Protein AF-A0AAF0WAR4-F1 (afdb_monomer_lite)

pLDDT: mean 74.18, std 8.63, range [54.56, 88.69]

Secondary structure (DSSP, 8-state):
-HHHHHHHH-TTS-HHHHHHHHHTSPPPHHHHHHHHHHHHHHHHTT-

Radius of gyration: 12.97 Å; chains: 1; bounding box: 37×16×24 Å

Structure (mmCIF, N/CA/C/O backbone):
data_AF-A0AAF0WAR4-F1
#
_entry.id   AF-A0AAF0WAR4-F1
#
loop_
_atom_site.group_PDB
_atom_site.id
_atom_site.type_symbol
_atom_site.label_atom_id
_atom_site.label_alt_id
_atom_site.label_comp_id
_atom_site.label_asym_id
_atom_site.label_entity_id
_atom_site.label_seq_id
_atom_site.pdbx_PDB_ins_code
_atom_site.Cartn_x
_atom_site.Cartn_y
_atom_site.Cartn_z
_atom_site.occupancy
_atom_site.B_iso_or_equiv
_atom_site.auth_seq_id
_atom_site.auth_comp_id
_atom_site.auth_asym_id
_atom_site.auth_atom_id
_atom_site.pdbx_PDB_model_num
ATOM 1 N N . MET A 1 1 ? -5.770 2.253 4.519 1.00 54.56 1 MET A N 1
ATOM 2 C CA . MET A 1 1 ? -5.077 1.637 5.678 1.00 54.56 1 MET A CA 1
ATOM 3 C C . MET A 1 1 ? -3.664 1.133 5.352 1.00 54.56 1 MET A C 1
ATOM 5 O O . MET A 1 1 ? -2.783 1.310 6.183 1.00 54.56 1 MET A O 1
ATOM 9 N N . ARG A 1 2 ? -3.407 0.575 4.155 1.00 60.75 2 ARG A N 1
ATOM 10 C CA . ARG A 1 2 ? -2.105 -0.003 3.745 1.00 60.75 2 ARG A CA 1
ATOM 11 C C . ARG A 1 2 ? -0.898 0.942 3.911 1.00 60.75 2 ARG A C 1
ATOM 13 O O . ARG A 1 2 ? 0.105 0.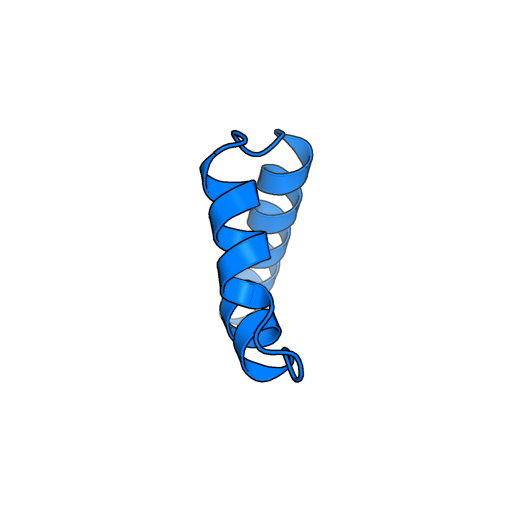534 4.481 1.00 60.75 2 ARG A O 1
ATOM 20 N N . TYR A 1 3 ? -1.039 2.227 3.570 1.00 62.94 3 TYR A N 1
ATOM 21 C CA . TYR A 1 3 ? 0.033 3.217 3.760 1.00 62.94 3 TYR A CA 1
ATOM 22 C C . TYR A 1 3 ? 0.346 3.528 5.227 1.00 62.94 3 TYR A C 1
ATOM 24 O O . TYR A 1 3 ? 1.504 3.703 5.567 1.00 62.94 3 TYR A O 1
ATOM 32 N N . MET A 1 4 ? -0.652 3.559 6.120 1.00 65.69 4 MET A N 1
ATOM 33 C CA . MET A 1 4 ? -0.394 3.765 7.554 1.00 65.69 4 MET A CA 1
ATOM 34 C C . MET A 1 4 ? 0.347 2.571 8.1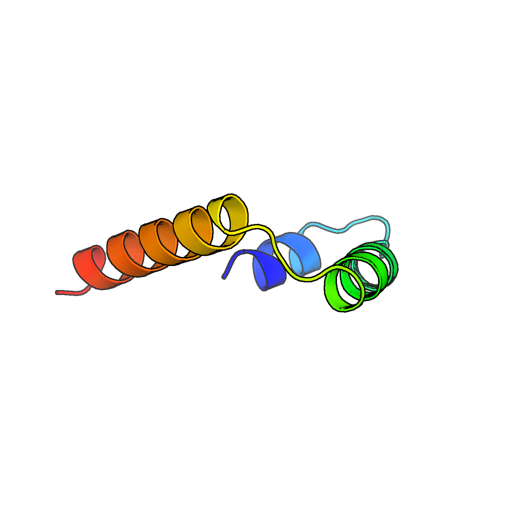49 1.00 65.69 4 MET A C 1
ATOM 36 O O . MET A 1 4 ? 1.262 2.766 8.938 1.00 65.69 4 MET A O 1
ATOM 40 N N . LYS A 1 5 ? 0.004 1.350 7.725 1.00 68.44 5 LYS A N 1
ATOM 41 C CA . LYS A 1 5 ? 0.737 0.146 8.124 1.00 68.44 5 LYS A CA 1
ATOM 42 C C . LYS A 1 5 ? 2.176 0.167 7.606 1.00 68.44 5 LYS A C 1
ATOM 44 O O . LYS A 1 5 ? 3.088 -0.026 8.396 1.00 68.44 5 LYS A O 1
ATOM 49 N N . GLU A 1 6 ? 2.386 0.480 6.326 1.00 69.62 6 GLU A N 1
ATOM 50 C CA . GLU A 1 6 ? 3.735 0.619 5.764 1.00 69.62 6 GLU A CA 1
ATOM 51 C C . GLU A 1 6 ? 4.549 1.705 6.473 1.00 69.62 6 GLU A C 1
ATOM 53 O O . GLU A 1 6 ? 5.720 1.482 6.735 1.00 69.62 6 GLU A O 1
ATOM 58 N N . ILE A 1 7 ? 3.947 2.841 6.837 1.00 70.38 7 ILE A N 1
ATOM 59 C CA . ILE A 1 7 ? 4.622 3.905 7.598 1.00 70.38 7 ILE A CA 1
ATOM 60 C C . ILE A 1 7 ? 5.001 3.433 9.008 1.00 70.38 7 ILE A C 1
ATOM 62 O O . ILE A 1 7 ? 6.090 3.739 9.481 1.00 70.38 7 ILE A O 1
ATOM 66 N N . ILE A 1 8 ? 4.111 2.706 9.689 1.00 74.69 8 ILE A N 1
ATOM 67 C CA . ILE A 1 8 ? 4.343 2.211 11.056 1.00 74.69 8 ILE A CA 1
ATOM 68 C C . ILE A 1 8 ? 5.400 1.096 11.071 1.00 74.69 8 ILE A C 1
ATOM 70 O O . ILE A 1 8 ? 6.183 0.998 12.015 1.00 74.69 8 ILE A O 1
ATOM 74 N N . GLU A 1 9 ? 5.432 0.255 10.038 1.00 77.88 9 GLU A N 1
ATOM 75 C CA . GLU A 1 9 ? 6.349 -0.886 9.925 1.00 77.88 9 GLU A CA 1
ATOM 76 C C . GLU A 1 9 ? 7.680 -0.537 9.223 1.00 77.88 9 GLU A C 1
ATOM 78 O O . GLU A 1 9 ? 8.603 -1.356 9.224 1.00 77.88 9 GLU A O 1
ATOM 83 N N . ASP A 1 10 ? 7.824 0.669 8.659 1.00 77.25 10 ASP A N 1
ATOM 84 C CA . ASP A 1 10 ? 9.029 1.129 7.955 1.00 77.25 10 ASP A CA 1
ATOM 85 C C . ASP A 1 10 ? 10.150 1.529 8.924 1.00 77.25 10 ASP A C 1
ATOM 87 O O . ASP A 1 10 ? 10.378 2.696 9.241 1.00 77.25 10 ASP A O 1
ATOM 91 N N . LYS A 1 11 ? 10.896 0.516 9.368 1.00 73.69 11 LYS A N 1
ATOM 92 C CA . LYS A 1 11 ? 12.062 0.664 10.254 1.00 73.69 11 LYS A CA 1
ATOM 93 C C . LYS A 1 11 ? 13.219 1.445 9.625 1.00 73.69 11 LYS A C 1
ATOM 95 O O . LYS A 1 11 ? 14.024 2.019 10.351 1.00 73.69 11 LYS A O 1
ATOM 100 N N . ASP A 1 12 ? 13.280 1.478 8.296 1.00 80.75 12 ASP A N 1
ATOM 101 C CA . ASP A 1 12 ? 14.375 2.089 7.539 1.00 80.75 12 ASP A CA 1
ATOM 102 C C . ASP A 1 12 ? 14.052 3.518 7.066 1.00 80.75 12 ASP A C 1
ATOM 104 O O . ASP A 1 12 ? 14.830 4.107 6.311 1.00 80.75 12 ASP A O 1
ATOM 108 N N . PHE A 1 13 ? 12.903 4.082 7.471 1.00 70.81 13 PHE A N 1
ATOM 109 C CA . PHE A 1 13 ? 12.410 5.403 7.045 1.00 70.81 13 PHE A CA 1
ATOM 110 C C . PHE A 1 13 ? 12.438 5.607 5.515 1.00 70.81 13 PHE A C 1
ATOM 112 O O . PHE A 1 13 ? 12.564 6.724 5.006 1.00 70.81 13 PHE A O 1
ATOM 119 N N . SER A 1 14 ? 12.323 4.520 4.752 1.00 76.06 14 SER A N 1
ATOM 120 C CA . SER A 1 14 ? 12.398 4.464 3.291 1.00 76.06 14 SER A CA 1
ATOM 121 C C . SER A 1 14 ? 11.070 4.793 2.595 1.00 76.06 14 SER A C 1
ATOM 123 O O . SER A 1 14 ? 11.027 4.966 1.368 1.00 76.06 14 SER A O 1
ATOM 125 N N . PHE A 1 15 ? 9.989 4.911 3.365 1.00 73.94 15 PHE A N 1
ATOM 126 C CA . PHE A 1 15 ? 8.624 5.117 2.901 1.00 73.94 15 PHE A CA 1
ATOM 127 C C . PHE A 1 15 ? 8.506 6.363 2.028 1.00 73.94 15 PHE A C 1
ATOM 129 O O . PHE A 1 15 ? 7.936 6.297 0.944 1.00 73.94 15 PHE A O 1
ATOM 136 N N . HIS A 1 16 ? 9.123 7.478 2.431 1.00 70.00 16 HIS A N 1
ATOM 137 C CA . HIS A 1 16 ? 9.080 8.730 1.671 1.00 70.00 16 HIS A CA 1
ATOM 138 C C . HIS A 1 16 ? 9.627 8.569 0.240 1.00 70.00 16 HIS A C 1
ATOM 140 O O . HIS A 1 16 ? 9.086 9.143 -0.705 1.00 70.00 16 HIS A O 1
ATOM 146 N N . LYS A 1 17 ? 10.665 7.745 0.053 1.00 72.94 17 LYS A N 1
ATOM 147 C CA . LYS A 1 17 ? 11.285 7.484 -1.251 1.00 72.94 17 LYS A CA 1
ATOM 148 C C . LYS A 1 17 ? 10.419 6.565 -2.114 1.00 72.94 17 LYS A C 1
ATOM 150 O O . LYS A 1 17 ? 10.258 6.822 -3.307 1.00 72.94 17 LYS A O 1
ATOM 155 N N . LYS A 1 18 ? 9.818 5.531 -1.514 1.00 69.94 18 LYS A N 1
ATOM 156 C CA . LYS A 1 18 ? 8.849 4.645 -2.187 1.00 69.94 18 LYS A CA 1
ATOM 157 C C . LYS A 1 18 ? 7.590 5.409 -2.592 1.00 69.94 18 LYS A C 1
ATOM 159 O O . LYS A 1 18 ? 7.155 5.300 -3.734 1.00 69.94 18 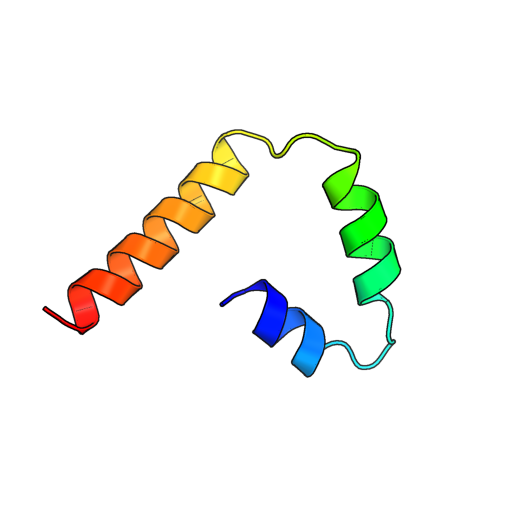LYS A O 1
ATOM 164 N N . TRP A 1 19 ? 7.072 6.245 -1.700 1.00 71.88 19 TRP A N 1
ATOM 165 C CA . TRP A 1 19 ? 5.925 7.109 -1.949 1.00 71.88 19 TRP A CA 1
ATOM 166 C C . TRP A 1 19 ? 6.200 8.121 -3.062 1.00 71.88 19 TRP A C 1
ATOM 168 O O . TRP A 1 19 ? 5.409 8.233 -3.991 1.00 71.88 19 TRP A O 1
ATOM 178 N N . MET A 1 20 ? 7.348 8.805 -3.035 1.00 67.56 20 MET A N 1
ATOM 179 C CA . MET A 1 20 ? 7.736 9.753 -4.090 1.00 67.56 20 MET A CA 1
ATOM 180 C C . MET A 1 20 ? 7.926 9.066 -5.455 1.00 67.56 20 MET A C 1
ATOM 182 O O . MET A 1 20 ? 7.644 9.655 -6.498 1.00 67.56 20 MET A O 1
ATOM 186 N N . SER A 1 21 ? 8.390 7.813 -5.462 1.00 67.44 21 SER A N 1
ATOM 187 C CA . SER A 1 21 ? 8.464 6.986 -6.672 1.00 67.44 21 SER A CA 1
ATOM 188 C C . SER A 1 21 ? 7.073 6.593 -7.181 1.00 67.44 21 SER A C 1
ATOM 190 O O . SER A 1 21 ? 6.836 6.642 -8.387 1.00 67.44 21 SER A O 1
ATOM 192 N N . LYS A 1 22 ? 6.156 6.211 -6.283 1.00 65.56 22 LYS A N 1
ATOM 193 C CA . LYS A 1 22 ? 4.780 5.825 -6.629 1.00 65.56 22 LYS A CA 1
ATOM 194 C C . LYS A 1 22 ? 3.917 7.017 -7.041 1.00 65.56 22 LYS A C 1
ATOM 196 O O . LYS A 1 22 ? 3.148 6.891 -7.972 1.00 65.56 22 LYS A O 1
ATOM 201 N N . SER A 1 23 ? 4.080 8.205 -6.460 1.00 63.22 23 SER A N 1
ATOM 202 C CA . SER A 1 23 ? 3.295 9.385 -6.865 1.00 63.22 23 SER A CA 1
ATOM 203 C C . SER A 1 23 ? 3.625 9.888 -8.275 1.00 63.22 23 SER A C 1
ATOM 205 O O . SER A 1 23 ? 2.827 10.603 -8.876 1.00 63.22 23 SER A O 1
ATOM 207 N N . ARG A 1 24 ? 4.794 9.512 -8.813 1.00 60.00 24 ARG A N 1
ATOM 208 C CA . ARG A 1 24 ? 5.239 9.850 -10.173 1.00 60.00 24 ARG A CA 1
ATOM 209 C C . ARG A 1 24 ? 4.912 8.786 -11.220 1.00 60.00 24 ARG A C 1
ATOM 211 O O . ARG A 1 24 ? 5.044 9.072 -12.407 1.00 60.00 24 ARG A O 1
ATOM 218 N N . LYS A 1 25 ? 4.509 7.582 -10.808 1.00 61.06 25 LYS A N 1
ATOM 219 C CA . LYS A 1 25 ? 4.033 6.521 -11.699 1.00 61.06 25 LYS A CA 1
ATOM 220 C C . LYS A 1 25 ? 2.544 6.351 -11.441 1.00 61.06 25 LYS A C 1
ATOM 222 O O . LYS A 1 25 ? 2.162 5.952 -10.351 1.00 61.06 25 LYS A O 1
ATOM 227 N N . CYS A 1 26 ? 1.707 6.722 -12.406 1.00 63.84 26 CYS A N 1
ATOM 228 C CA . CYS A 1 26 ? 0.273 6.464 -12.314 1.00 63.84 26 CYS A CA 1
ATOM 229 C C .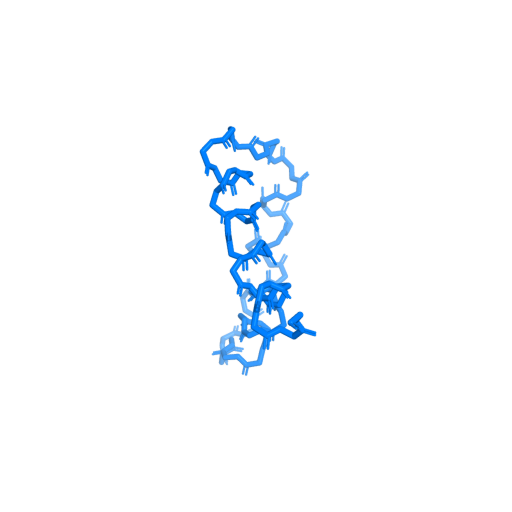 CYS A 1 26 ? 0.066 4.983 -11.968 1.00 63.84 26 CYS A C 1
ATOM 231 O O . CYS A 1 26 ? 0.663 4.135 -12.622 1.00 63.84 26 CYS A O 1
ATOM 233 N N . TYR A 1 27 ? -0.689 4.702 -10.902 1.00 68.81 27 TYR A N 1
ATOM 234 C CA . TYR A 1 27 ? -0.986 3.335 -10.479 1.00 68.81 27 TYR A CA 1
ATOM 235 C C . TYR A 1 27 ? -1.555 2.540 -11.652 1.00 68.81 27 TYR A C 1
ATOM 237 O O . TYR A 1 27 ? -2.398 3.058 -12.392 1.00 68.81 27 TYR A O 1
ATOM 245 N N . GLU A 1 28 ? -1.111 1.297 -11.799 1.00 79.06 28 GLU A N 1
ATOM 246 C CA . GLU A 1 28 ? -1.727 0.385 -12.759 1.00 79.06 28 GLU A CA 1
ATOM 247 C C . GLU A 1 28 ? -3.124 -0.014 -12.264 1.00 79.06 28 GLU A C 1
ATOM 249 O O . GLU A 1 28 ? -3.404 -0.007 -11.061 1.00 79.06 28 GLU A O 1
ATOM 254 N N . MET A 1 29 ? -4.020 -0.361 -13.189 1.00 77.56 29 MET A N 1
ATOM 255 C CA . MET A 1 29 ? -5.407 -0.706 -12.845 1.00 77.56 29 MET A CA 1
ATOM 256 C C . MET A 1 29 ? -5.495 -1.863 -11.841 1.00 77.56 29 MET A C 1
ATOM 258 O O . MET A 1 29 ? -6.321 -1.809 -10.933 1.00 77.56 29 MET A O 1
ATOM 262 N N . ASP A 1 30 ? -4.584 -2.833 -11.932 1.00 79.88 30 ASP A N 1
ATOM 263 C CA . ASP A 1 30 ? -4.505 -3.963 -11.002 1.00 79.88 30 ASP A CA 1
ATOM 264 C C . ASP A 1 30 ? -4.212 -3.507 -9.559 1.00 79.88 30 ASP A C 1
ATOM 266 O O . ASP A 1 30 ? -4.814 -4.005 -8.607 1.00 79.88 30 ASP A O 1
ATOM 270 N N . GLU A 1 31 ? -3.342 -2.502 -9.379 1.00 78.12 31 GLU A N 1
ATOM 271 C CA . GLU A 1 31 ? -3.049 -1.930 -8.057 1.00 78.12 31 GLU A CA 1
ATOM 272 C C . GLU A 1 31 ? -4.268 -1.180 -7.491 1.00 78.12 31 GLU A C 1
ATOM 274 O O . GLU A 1 31 ? -4.501 -1.180 -6.280 1.00 78.12 31 GLU A O 1
ATOM 279 N N . LEU A 1 32 ? -5.063 -0.537 -8.353 1.00 81.25 32 LEU A N 1
ATOM 280 C CA . LEU A 1 32 ? -6.288 0.156 -7.944 1.00 81.25 32 LEU A CA 1
ATOM 281 C C . LEU A 1 32 ? -7.401 -0.825 -7.562 1.00 81.25 32 LEU A C 1
ATOM 283 O O . LEU A 1 32 ? -8.136 -0.569 -6.603 1.00 81.25 32 LEU A O 1
ATOM 287 N N . ASP A 1 33 ? -7.524 -1.933 -8.287 1.00 84.62 33 ASP A N 1
ATOM 288 C CA . ASP A 1 33 ? -8.525 -2.963 -8.022 1.00 84.62 33 ASP A CA 1
ATOM 289 C C . ASP A 1 33 ? -8.216 -3.735 -6.730 1.00 84.62 33 ASP A C 1
ATOM 291 O O . ASP A 1 33 ? -9.138 -3.998 -5.954 1.00 84.62 33 ASP A O 1
ATOM 295 N N . GLU A 1 34 ? -6.940 -3.998 -6.417 1.00 82.94 34 GLU A N 1
ATOM 296 C CA . GLU A 1 34 ? -6.540 -4.520 -5.099 1.00 82.94 34 GLU A CA 1
ATOM 297 C C . GLU A 1 34 ? -7.033 -3.617 -3.962 1.00 82.94 34 GLU A C 1
ATOM 299 O O . GLU A 1 34 ? -7.691 -4.081 -3.028 1.00 82.94 34 GLU A O 1
ATOM 304 N N . VAL A 1 35 ? -6.762 -2.311 -4.055 1.00 81.00 35 VAL A N 1
ATOM 305 C CA . VAL A 1 35 ? -7.169 -1.342 -3.026 1.00 81.00 35 VAL A CA 1
ATOM 306 C C . VAL A 1 35 ? -8.691 -1.253 -2.924 1.00 81.00 35 VAL A C 1
ATOM 308 O O . VAL A 1 35 ? -9.227 -1.139 -1.818 1.00 81.00 35 VAL A O 1
ATOM 311 N N . ARG A 1 36 ? -9.402 -1.320 -4.056 1.00 83.31 36 ARG A N 1
ATOM 312 C CA . ARG A 1 36 ? -10.870 -1.316 -4.079 1.00 83.31 36 ARG A CA 1
ATOM 313 C C . ARG A 1 36 ? -11.432 -2.533 -3.348 1.00 83.31 36 ARG A C 1
ATOM 315 O O . ARG A 1 36 ? -12.314 -2.368 -2.510 1.00 83.31 36 ARG A O 1
ATOM 322 N N . ASN A 1 37 ? -10.909 -3.723 -3.628 1.00 87.38 37 ASN A N 1
ATOM 323 C CA . ASN A 1 37 ? -11.368 -4.964 -3.007 1.00 87.38 37 ASN A CA 1
ATOM 324 C C . ASN A 1 37 ? -11.059 -5.004 -1.504 1.00 87.38 37 ASN A C 1
ATOM 326 O O . ASN A 1 37 ? -11.924 -5.383 -0.716 1.00 87.38 37 ASN A O 1
ATOM 330 N N . GLU A 1 38 ? -9.875 -4.549 -1.083 1.00 83.38 38 GLU A N 1
ATOM 331 C CA . GLU A 1 38 ? -9.542 -4.405 0.342 1.00 83.38 38 GLU A CA 1
ATOM 332 C C . GLU A 1 38 ? -10.503 -3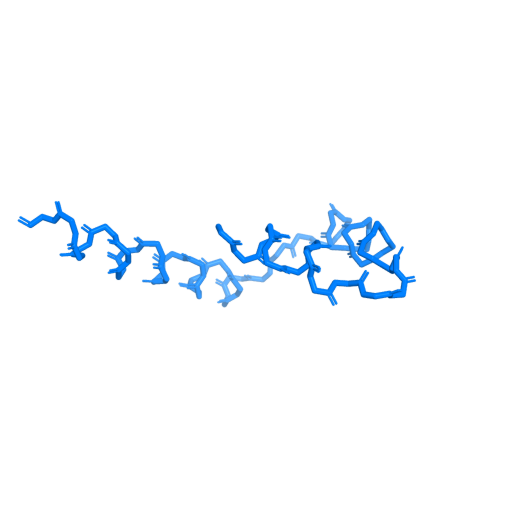.448 1.063 1.00 83.38 38 GLU A C 1
ATOM 334 O O . GLU A 1 38 ? -10.952 -3.729 2.175 1.00 83.38 38 GLU A O 1
ATOM 339 N N . ALA A 1 39 ? -10.827 -2.313 0.437 1.00 82.75 39 ALA A N 1
ATOM 340 C CA . ALA A 1 39 ? -11.743 -1.334 1.012 1.00 82.75 39 ALA A CA 1
ATOM 341 C C . ALA A 1 39 ? -13.173 -1.881 1.124 1.00 82.75 39 ALA A C 1
ATOM 343 O O . ALA A 1 39 ? -13.813 -1.678 2.154 1.00 82.75 39 ALA A O 1
ATOM 344 N N . LEU A 1 40 ? -13.654 -2.594 0.101 1.00 88.69 40 LEU A N 1
ATOM 345 C CA . LEU A 1 40 ? -14.960 -3.255 0.130 1.00 88.69 40 LEU A CA 1
ATOM 346 C C . LEU A 1 40 ? -15.026 -4.314 1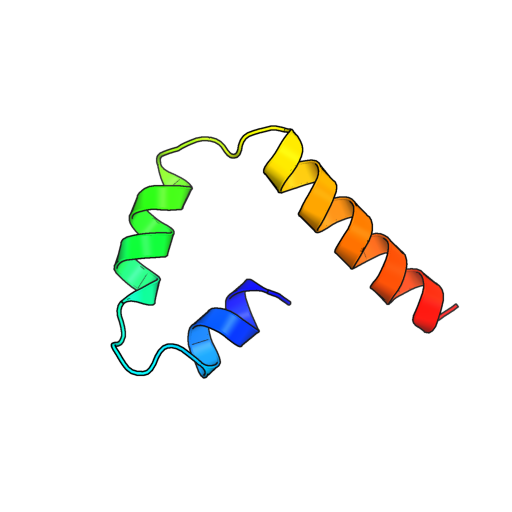.233 1.00 88.69 40 LEU A C 1
ATOM 348 O O . LEU A 1 40 ? -15.963 -4.289 2.024 1.00 88.69 40 LEU A O 1
ATOM 352 N N . GLY A 1 41 ? -13.998 -5.158 1.362 1.00 88.44 41 GLY A N 1
ATOM 353 C CA . GLY A 1 41 ? -13.932 -6.162 2.425 1.00 88.44 41 GLY A CA 1
ATOM 354 C C . GLY A 1 41 ? -13.896 -5.554 3.831 1.00 88.44 41 GLY A C 1
ATOM 355 O O . GLY A 1 41 ? -14.495 -6.102 4.751 1.00 88.44 41 GLY A O 1
ATOM 356 N N . PHE A 1 42 ? -13.242 -4.400 4.011 1.00 84.25 42 PHE A N 1
ATOM 357 C CA . PHE A 1 42 ? -13.330 -3.657 5.270 1.00 84.25 42 PHE A CA 1
ATOM 358 C C . PHE A 1 42 ? -14.751 -3.139 5.504 1.00 84.25 42 PHE A C 1
ATOM 360 O O . PHE A 1 42 ? -15.288 -3.347 6.579 1.00 84.25 42 PHE A O 1
ATOM 367 N N . ILE A 1 43 ? -15.381 -2.492 4.521 1.00 85.06 43 ILE A N 1
ATOM 368 C CA . ILE A 1 43 ? -16.734 -1.929 4.669 1.00 85.06 43 ILE A CA 1
ATOM 369 C C . ILE A 1 43 ? -17.761 -3.021 4.998 1.00 85.06 43 ILE A C 1
ATOM 371 O O . ILE A 1 43 ? -18.574 -2.823 5.897 1.00 85.06 43 ILE A O 1
ATOM 375 N N . GLU A 1 44 ? -17.687 -4.177 4.337 1.00 84.88 44 GLU A N 1
ATOM 376 C CA . GLU A 1 44 ? -18.558 -5.331 4.601 1.00 84.88 44 GLU A CA 1
ATOM 377 C C . GLU A 1 44 ? -18.436 -5.873 6.031 1.00 84.88 44 GLU A C 1
ATOM 379 O O . GLU A 1 44 ? -19.399 -6.415 6.554 1.00 84.88 44 GLU A O 1
ATOM 384 N N . GLN A 1 45 ? -17.292 -5.706 6.702 1.00 81.25 45 GLN A N 1
ATOM 385 C CA . GLN A 1 45 ? -17.133 -6.122 8.104 1.00 81.25 45 GLN A CA 1
ATOM 386 C C . GLN A 1 45 ? -17.868 -5.217 9.103 1.00 81.25 45 GLN A C 1
ATOM 388 O O . GLN A 1 45 ? -18.025 -5.603 10.262 1.00 81.25 45 GLN A O 1
ATOM 393 N N . TYR A 1 46 ? -18.281 -4.018 8.687 1.00 71.88 46 TYR A N 1
ATOM 394 C CA . TYR A 1 46 ? -18.947 -3.026 9.541 1.00 71.88 46 TYR A CA 1
ATOM 395 C C . TYR A 1 46 ? -20.402 -2.746 9.128 1.00 71.88 46 TYR A C 1
ATOM 397 O O . TYR A 1 46 ? -21.005 -1.808 9.657 1.00 71.88 46 TYR A O 1
ATOM 405 N N . ILE A 1 47 ? -20.955 -3.541 8.206 1.00 61.12 47 ILE A N 1
ATOM 406 C CA . ILE A 1 47 ? -22.380 -3.571 7.833 1.00 61.12 47 ILE A CA 1
ATOM 407 C C . ILE A 1 47 ? -23.011 -4.823 8.443 1.00 61.12 47 ILE A C 1
ATOM 409 O O . ILE A 1 47 ? -24.105 -4.683 9.033 1.00 61.12 47 ILE A O 1
#

Foldseek 3Di:
DVLVVCCVPVPPNCSVVVVVVPVPDPDDVVRVVVVVVVVVVVVVVVD

Organism: Daucus carota subsp. sativus (NCBI:txid79200)

Sequence (47 aa):
MRYMKEIIEDKDFSFHKKWMSKSRKCYEMDELDEVRNEALGFIEQYI